Protein AF-A0A4Q3FYW1-F1 (afdb_monomer_lite)

Structure (mmCIF, N/CA/C/O backbone):
data_AF-A0A4Q3FYW1-F1
#
_entry.id   AF-A0A4Q3FYW1-F1
#
loop_
_atom_site.group_PDB
_atom_site.id
_atom_site.type_symbol
_atom_site.label_atom_id
_atom_site.label_alt_id
_atom_site.label_comp_id
_atom_site.label_asym_id
_atom_site.label_entity_id
_atom_site.label_seq_id
_atom_site.pdbx_PDB_ins_code
_atom_site.Cartn_x
_atom_site.Cartn_y
_atom_site.Cartn_z
_atom_site.occupancy
_atom_site.B_iso_or_equiv
_atom_site.auth_seq_id
_atom_site.auth_comp_id
_atom_site.auth_asym_id
_atom_site.auth_atom_id
_atom_site.pdbx_PDB_model_num
ATOM 1 N N . MET A 1 1 ? -4.335 18.430 13.058 1.00 31.92 1 MET A N 1
ATOM 2 C CA . MET A 1 1 ? -4.741 17.036 13.342 1.00 31.92 1 MET A CA 1
ATOM 3 C C . MET A 1 1 ? -3.912 16.158 12.424 1.00 31.92 1 MET A C 1
ATOM 5 O O . MET A 1 1 ? -3.997 16.364 11.226 1.00 31.92 1 MET A O 1
ATOM 9 N N . ASN A 1 2 ? -3.054 15.278 12.950 1.00 41.25 2 ASN A N 1
ATOM 10 C CA . ASN A 1 2 ? -2.216 14.422 12.100 1.00 41.25 2 ASN A CA 1
ATOM 11 C C . ASN A 1 2 ? -3.040 13.220 11.627 1.00 41.25 2 ASN A C 1
ATOM 13 O O . ASN A 1 2 ? -3.170 12.220 12.342 1.00 41.25 2 ASN A O 1
ATOM 17 N N . GLU A 1 3 ? -3.629 13.357 10.441 1.00 55.84 3 GLU A N 1
ATOM 18 C CA . GLU A 1 3 ? -4.134 12.241 9.646 1.00 55.84 3 GLU A CA 1
ATOM 19 C C . GLU A 1 3 ? -2.964 11.282 9.408 1.00 55.84 3 GLU A C 1
ATOM 21 O O . GLU A 1 3 ? -1.931 11.639 8.848 1.00 55.84 3 GLU A O 1
ATOM 26 N N . GLY A 1 4 ? -3.069 10.080 9.972 1.00 59.50 4 GLY A N 1
ATOM 27 C CA . GLY A 1 4 ? -1.981 9.111 9.934 1.00 59.50 4 GLY A CA 1
ATOM 28 C C . GLY A 1 4 ? -1.953 8.414 8.587 1.00 59.50 4 GLY A C 1
ATOM 29 O O . GLY A 1 4 ? -2.565 7.360 8.491 1.00 59.50 4 GLY A O 1
ATOM 30 N N . SER A 1 5 ? -1.270 8.990 7.600 1.00 67.12 5 SER A N 1
ATOM 31 C CA . SER A 1 5 ? -1.080 8.445 6.253 1.00 67.12 5 SER A CA 1
ATOM 32 C C . SER A 1 5 ? 0.134 7.514 6.188 1.00 67.12 5 SER A C 1
ATOM 34 O O . SER A 1 5 ? 1.220 7.847 6.672 1.00 67.12 5 SER A O 1
ATOM 36 N N . ILE A 1 6 ? -0.052 6.323 5.611 1.00 72.81 6 ILE A N 1
ATOM 37 C CA . ILE A 1 6 ? 1.014 5.329 5.417 1.00 72.81 6 ILE A CA 1
ATOM 38 C C . ILE A 1 6 ? 1.263 5.140 3.927 1.00 72.81 6 ILE A C 1
ATOM 40 O O . ILE A 1 6 ? 0.405 4.590 3.252 1.00 72.81 6 ILE A O 1
ATOM 44 N N . ILE A 1 7 ? 2.444 5.502 3.436 1.00 73.81 7 ILE A N 1
ATOM 45 C CA . ILE A 1 7 ? 2.834 5.330 2.031 1.00 73.81 7 ILE A CA 1
ATOM 46 C C . ILE A 1 7 ? 3.474 3.955 1.782 1.00 73.81 7 ILE A C 1
ATOM 48 O O . ILE A 1 7 ? 4.355 3.523 2.526 1.00 73.81 7 ILE A O 1
ATOM 52 N N . LEU A 1 8 ? 3.057 3.251 0.722 1.00 73.25 8 LEU A N 1
ATOM 53 C CA . LEU A 1 8 ? 3.678 1.991 0.291 1.00 73.25 8 LEU A CA 1
ATOM 54 C C . LEU A 1 8 ? 4.719 2.257 -0.802 1.00 73.25 8 LEU A C 1
ATOM 56 O O . LEU A 1 8 ? 4.386 2.718 -1.890 1.00 73.25 8 LEU A O 1
ATOM 60 N N . VAL A 1 9 ? 5.975 1.904 -0.542 1.00 74.81 9 VAL A N 1
ATOM 61 C CA . VAL A 1 9 ? 7.111 2.162 -1.437 1.00 74.81 9 VAL A CA 1
ATOM 62 C C . VAL A 1 9 ? 7.803 0.855 -1.791 1.00 74.81 9 VAL A C 1
ATOM 64 O O . VAL A 1 9 ? 7.890 -0.055 -0.977 1.00 74.81 9 VAL A O 1
ATOM 67 N N . GLY A 1 10 ? 8.330 0.721 -3.004 1.00 71.56 10 GLY A N 1
ATOM 68 C CA . GLY A 1 10 ? 9.197 -0.405 -3.346 1.00 71.56 10 GLY A CA 1
ATOM 69 C C . GLY A 1 10 ? 9.373 -0.586 -4.841 1.00 71.56 10 GLY A C 1
ATOM 70 O O . GLY A 1 10 ? 8.614 -0.041 -5.642 1.00 71.56 10 GLY A O 1
ATOM 71 N N . GLY A 1 11 ? 10.347 -1.402 -5.230 1.00 65.50 11 GLY A N 1
ATOM 72 C CA . GLY A 1 11 ? 10.679 -1.589 -6.640 1.00 65.50 11 GLY A CA 1
ATOM 73 C C . GLY A 1 11 ? 9.742 -2.486 -7.443 1.00 65.50 11 GLY A C 1
ATOM 74 O O . GLY A 1 11 ? 8.792 -3.071 -6.906 1.00 65.50 11 GLY A O 1
ATOM 75 N N . PRO A 1 12 ? 9.991 -2.604 -8.760 1.00 65.94 12 PRO A N 1
ATOM 76 C CA . PRO A 1 12 ? 9.350 -3.614 -9.589 1.00 65.94 12 PRO A CA 1
ATOM 77 C C . PRO A 1 12 ? 9.493 -5.000 -8.961 1.00 65.94 12 PRO A C 1
ATOM 79 O O . PRO A 1 12 ? 10.563 -5.349 -8.467 1.00 65.94 12 PRO A O 1
ATOM 82 N N . ALA A 1 13 ? 8.426 -5.799 -9.012 1.00 67.94 13 ALA A N 1
ATOM 83 C CA . ALA A 1 13 ? 8.413 -7.174 -8.509 1.00 67.94 13 ALA A CA 1
ATOM 84 C C . ALA A 1 13 ? 8.776 -7.344 -7.013 1.00 67.94 13 ALA A C 1
ATOM 86 O O . ALA A 1 13 ? 9.067 -8.455 -6.585 1.00 67.94 13 ALA A O 1
ATOM 87 N N . SER A 1 14 ? 8.694 -6.290 -6.188 1.00 74.25 14 SER A N 1
ATOM 88 C CA . SER A 1 14 ? 8.928 -6.395 -4.736 1.00 74.25 14 SER A CA 1
ATOM 89 C C . SER A 1 14 ? 7.750 -6.978 -3.942 1.00 74.25 14 SER A C 1
ATOM 91 O O . SER A 1 14 ? 7.822 -7.103 -2.724 1.00 74.25 14 SER A O 1
ATOM 93 N N . GLY A 1 15 ? 6.653 -7.335 -4.617 1.00 76.12 15 GLY A N 1
ATOM 94 C CA . GLY A 1 15 ? 5.485 -7.965 -3.996 1.00 76.12 15 GLY A CA 1
ATOM 95 C C . GLY A 1 15 ? 4.381 -7.008 -3.537 1.00 76.12 15 GLY A C 1
ATOM 96 O O . GLY A 1 15 ? 3.380 -7.491 -3.013 1.00 76.12 15 GLY A O 1
ATOM 97 N N . LYS A 1 16 ? 4.498 -5.693 -3.784 1.00 77.56 16 LYS A N 1
ATOM 98 C CA . LYS A 1 16 ? 3.470 -4.687 -3.430 1.00 77.56 16 LYS A CA 1
ATOM 99 C C . LYS A 1 16 ? 2.061 -5.084 -3.880 1.00 77.56 16 LYS A C 1
ATOM 101 O O . LYS A 1 16 ? 1.158 -5.162 -3.058 1.00 77.56 16 LYS A O 1
ATOM 106 N N . THR A 1 17 ? 1.889 -5.412 -5.162 1.00 74.88 17 THR A N 1
ATOM 107 C CA . THR A 1 17 ? 0.588 -5.796 -5.739 1.00 74.88 17 THR A CA 1
ATOM 108 C C . THR A 1 17 ? -0.007 -7.031 -5.054 1.00 74.88 17 THR A C 1
ATOM 110 O O . THR A 1 17 ? -1.198 -7.065 -4.765 1.00 74.88 17 THR A O 1
ATOM 113 N N . ASN A 1 18 ? 0.824 -8.022 -4.708 1.00 78.50 18 ASN A N 1
ATOM 114 C CA . ASN A 1 18 ? 0.387 -9.220 -3.983 1.00 78.50 18 ASN A CA 1
ATOM 115 C C . ASN A 1 18 ? -0.015 -8.892 -2.535 1.00 78.50 18 ASN A C 1
ATOM 117 O O . ASN A 1 18 ? -1.023 -9.393 -2.041 1.00 78.50 18 ASN A O 1
ATOM 121 N N . TYR A 1 19 ? 0.744 -8.023 -1.860 1.00 81.94 19 TYR A N 1
ATOM 122 C CA . TYR A 1 19 ? 0.388 -7.543 -0.528 1.00 81.94 19 TYR A CA 1
ATOM 123 C C . TYR A 1 19 ? -0.948 -6.792 -0.542 1.00 81.94 19 TYR A C 1
ATOM 125 O O . TYR A 1 19 ? -1.827 -7.129 0.246 1.00 81.94 19 TYR A O 1
ATOM 133 N N . ILE A 1 20 ? -1.133 -5.849 -1.473 1.00 80.25 20 ILE A N 1
ATOM 134 C CA . ILE A 1 20 ? -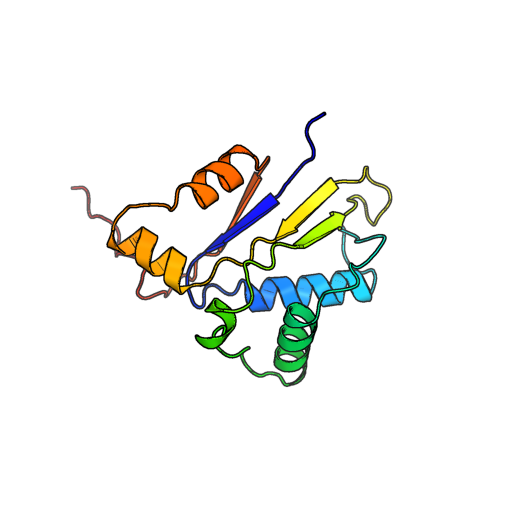2.371 -5.068 -1.618 1.00 80.25 20 ILE A CA 1
ATOM 135 C C . ILE A 1 20 ? -3.562 -5.993 -1.892 1.00 80.25 20 ILE A C 1
ATOM 137 O O . ILE A 1 20 ? -4.571 -5.886 -1.204 1.00 80.25 20 ILE A O 1
ATOM 141 N N . ALA A 1 21 ? -3.439 -6.952 -2.816 1.00 80.12 21 ALA A N 1
ATOM 142 C CA . ALA A 1 21 ? -4.512 -7.904 -3.112 1.00 80.12 21 ALA A CA 1
ATOM 143 C C . ALA A 1 21 ? -4.920 -8.736 -1.880 1.00 80.12 21 ALA A C 1
ATOM 145 O O . ALA A 1 21 ? -6.106 -8.908 -1.596 1.00 80.12 21 ALA A O 1
ATOM 146 N N . ARG A 1 22 ? -3.949 -9.228 -1.099 1.00 85.06 22 ARG A N 1
ATOM 147 C CA . ARG A 1 22 ? -4.223 -9.991 0.133 1.00 85.06 22 ARG A CA 1
ATOM 148 C C . ARG A 1 22 ? -4.808 -9.125 1.240 1.00 85.06 22 ARG A C 1
ATOM 150 O O . ARG A 1 22 ? -5.717 -9.573 1.936 1.00 85.06 22 ARG A O 1
ATOM 157 N N . LEU A 1 23 ? -4.299 -7.905 1.398 1.00 85.31 23 LEU A N 1
ATOM 158 C CA . LEU A 1 23 ? -4.837 -6.925 2.336 1.00 85.31 23 LEU A CA 1
ATOM 159 C C . LEU A 1 23 ? -6.297 -6.617 1.993 1.00 85.31 23 LEU A C 1
ATOM 161 O O . LEU A 1 23 ? -7.149 -6.598 2.877 1.00 85.31 23 LEU A O 1
ATOM 165 N N . TRP A 1 24 ? -6.601 -6.486 0.703 1.00 84.50 24 TRP A N 1
ATOM 166 C CA . TRP A 1 24 ? -7.955 -6.263 0.221 1.00 84.50 24 TRP A CA 1
ATOM 167 C C . TRP A 1 24 ? -8.900 -7.414 0.543 1.00 84.50 24 TRP A C 1
ATOM 169 O O . TRP A 1 24 ? -9.982 -7.202 1.087 1.00 84.50 24 TRP A O 1
ATOM 179 N N . LEU A 1 25 ? -8.472 -8.651 0.273 1.00 85.56 25 LEU A N 1
ATOM 180 C CA . LEU A 1 25 ? -9.231 -9.845 0.642 1.00 85.56 25 LEU A CA 1
ATOM 181 C C . LEU A 1 25 ? -9.466 -9.921 2.156 1.00 85.56 25 LEU A C 1
ATOM 183 O O . LEU A 1 25 ? -10.553 -10.303 2.588 1.00 85.56 25 LEU A O 1
ATOM 187 N N . ALA A 1 26 ? -8.479 -9.535 2.967 1.00 88.69 26 ALA A N 1
ATOM 188 C CA . ALA A 1 26 ? -8.623 -9.484 4.417 1.00 88.69 26 ALA A CA 1
ATOM 189 C C . ALA A 1 26 ? -9.645 -8.422 4.855 1.00 88.69 26 ALA A C 1
ATOM 191 O O . ALA A 1 26 ? -10.491 -8.713 5.704 1.00 88.69 26 ALA A O 1
ATOM 192 N N . PHE A 1 27 ? -9.632 -7.232 4.248 1.00 88.38 27 PHE A N 1
ATOM 193 C CA . PHE A 1 27 ? -10.631 -6.197 4.513 1.00 88.38 27 PHE A CA 1
ATOM 194 C C . PHE A 1 27 ? -12.039 -6.625 4.096 1.00 88.38 27 PHE A C 1
ATOM 196 O O . PHE A 1 27 ? -12.955 -6.544 4.914 1.00 88.38 27 PHE A O 1
ATOM 203 N N . ALA A 1 28 ? -12.203 -7.157 2.883 1.00 86.38 28 ALA A N 1
ATOM 204 C CA . ALA A 1 28 ? -13.483 -7.657 2.384 1.00 86.38 28 ALA A CA 1
ATOM 205 C C . ALA A 1 28 ? -14.047 -8.781 3.267 1.00 86.38 28 ALA A C 1
ATOM 207 O O . ALA A 1 28 ? -15.231 -8.789 3.597 1.00 86.38 28 ALA A O 1
ATOM 208 N N . ALA A 1 29 ? -13.188 -9.696 3.723 1.00 88.94 29 ALA A N 1
ATOM 209 C CA . ALA A 1 29 ? -13.574 -10.780 4.621 1.00 88.94 29 ALA A CA 1
ATOM 210 C C . ALA A 1 29 ? -13.755 -10.339 6.080 1.00 88.94 29 ALA A C 1
ATOM 212 O O . ALA A 1 29 ? -14.083 -11.180 6.918 1.00 88.94 29 ALA A O 1
ATOM 213 N N . LYS A 1 30 ? -13.469 -9.070 6.411 1.00 88.06 30 LYS A N 1
ATOM 214 C CA . LYS A 1 30 ? -13.322 -8.591 7.788 1.00 88.06 30 LYS A CA 1
ATOM 215 C C . LYS A 1 30 ? -12.494 -9.599 8.594 1.00 88.06 30 LYS A C 1
ATOM 217 O O . LYS A 1 30 ? -12.907 -10.070 9.655 1.00 88.06 30 LYS A O 1
ATOM 222 N N . LYS A 1 31 ? -11.261 -9.902 8.147 1.00 88.06 31 LYS A N 1
ATOM 223 C CA . LYS A 1 31 ? -10.235 -10.703 8.876 1.00 88.06 31 LYS A CA 1
ATOM 224 C C . LYS A 1 31 ? -8.953 -9.899 9.203 1.00 88.06 31 LYS A C 1
ATOM 226 O O . LYS A 1 31 ? -8.615 -8.973 8.481 1.00 88.06 31 LYS A O 1
ATOM 231 N N . GLY A 1 32 ? -8.297 -10.208 10.330 1.00 87.88 32 GLY A N 1
ATOM 232 C CA . GLY A 1 32 ? -7.089 -9.515 10.818 1.00 87.88 32 GLY A CA 1
ATOM 233 C C . GLY A 1 32 ? -7.316 -8.361 11.813 1.00 87.88 32 GLY A C 1
ATOM 234 O O . GLY A 1 32 ? -8.441 -7.925 12.037 1.00 87.88 32 GLY A O 1
ATOM 235 N N . ARG A 1 33 ? -6.220 -7.865 12.413 1.00 89.44 33 ARG A N 1
ATOM 236 C CA . ARG A 1 33 ? -6.238 -6.773 13.413 1.00 89.44 33 ARG A CA 1
ATOM 237 C C . ARG A 1 33 ? -6.595 -5.405 12.831 1.00 89.44 33 ARG A C 1
ATOM 239 O O . ARG A 1 33 ? -7.136 -4.571 13.546 1.00 89.44 33 ARG A O 1
ATOM 246 N N . LEU A 1 34 ? -6.278 -5.182 11.557 1.00 88.44 34 LEU A N 1
ATOM 247 C CA . LEU A 1 34 ? -6.618 -3.963 10.829 1.00 88.44 34 LEU A CA 1
ATOM 248 C C . LEU A 1 34 ? -7.894 -4.204 10.016 1.00 88.44 34 LEU A C 1
ATOM 250 O O . LEU A 1 34 ? -7.987 -5.197 9.291 1.00 88.44 34 LEU A O 1
ATOM 254 N N . ARG A 1 35 ? -8.875 -3.307 10.126 1.00 90.31 35 ARG A N 1
ATOM 255 C CA . ARG A 1 35 ? -10.153 -3.374 9.401 1.00 90.31 35 ARG A CA 1
ATOM 256 C C . ARG A 1 35 ? -10.354 -2.147 8.539 1.00 90.31 35 ARG A C 1
ATOM 258 O O . ARG A 1 35 ? -10.050 -1.052 8.993 1.00 90.31 35 ARG A O 1
ATOM 265 N N . ALA A 1 36 ? -10.993 -2.314 7.388 1.00 88.69 36 ALA A N 1
ATOM 266 C CA . ALA A 1 36 ? -11.612 -1.209 6.668 1.00 88.69 36 ALA A CA 1
ATOM 267 C C . ALA A 1 36 ? -13.126 -1.210 6.970 1.00 88.69 36 ALA A C 1
ATOM 269 O O . ALA A 1 36 ? -13.810 -2.155 6.571 1.00 88.69 36 ALA A O 1
ATOM 270 N N . PRO A 1 37 ? -13.672 -0.222 7.708 1.00 84.38 37 PRO A N 1
ATOM 271 C CA . PRO A 1 37 ? -15.117 -0.098 7.915 1.00 84.38 37 PRO A CA 1
ATOM 272 C C . PRO A 1 37 ? -15.889 0.078 6.602 1.00 84.38 37 PRO A C 1
ATOM 274 O O . PRO A 1 37 ? -17.021 -0.392 6.496 1.00 84.38 37 PRO A O 1
ATOM 277 N N . GLN A 1 38 ? -15.277 0.727 5.610 1.00 83.38 38 GLN A N 1
ATOM 278 C CA . GLN A 1 38 ? -15.820 0.917 4.270 1.00 83.38 38 GLN A CA 1
ATOM 279 C C . GLN A 1 38 ? -14.715 0.686 3.240 1.00 83.38 38 GLN A C 1
ATOM 281 O O . GLN A 1 38 ? -13.570 1.085 3.448 1.00 83.38 38 GLN A O 1
ATOM 286 N N . LEU A 1 39 ? -15.068 0.029 2.138 1.00 79.06 39 LEU A N 1
ATOM 287 C CA . LEU A 1 39 ? -14.189 -0.113 0.984 1.00 79.06 39 LEU A CA 1
ATOM 288 C C . LEU A 1 39 ? -14.524 0.999 -0.022 1.00 79.06 39 LEU A C 1
ATOM 290 O O . LEU A 1 39 ? -15.710 1.212 -0.283 1.00 79.06 39 LEU A O 1
ATOM 294 N N . PRO A 1 40 ? -13.532 1.710 -0.586 1.00 73.06 40 PRO A N 1
ATOM 295 C CA . PRO A 1 40 ? -13.784 2.695 -1.631 1.00 73.06 40 PRO A CA 1
ATOM 296 C C . PRO A 1 40 ? -14.431 2.050 -2.865 1.00 73.06 40 PRO A C 1
ATOM 298 O O . PRO A 1 40 ? -14.191 0.886 -3.179 1.00 73.06 40 PRO A O 1
ATOM 301 N N . GLY A 1 41 ? -15.268 2.815 -3.569 1.00 61.53 41 GLY A N 1
ATOM 302 C CA . GLY A 1 41 ? -16.012 2.314 -4.731 1.00 61.53 41 GLY A CA 1
ATOM 303 C C . GLY A 1 41 ? -15.156 2.107 -5.985 1.00 61.53 41 GLY A C 1
ATOM 304 O O . GLY A 1 41 ? -15.449 1.220 -6.781 1.00 61.53 41 GLY A O 1
ATOM 305 N N . ASN A 1 42 ? -14.082 2.886 -6.161 1.00 63.56 42 ASN A N 1
ATOM 306 C CA . ASN A 1 42 ? -13.197 2.786 -7.324 1.00 63.56 42 ASN A CA 1
ATOM 307 C C . ASN A 1 42 ? -11.947 1.953 -7.000 1.00 63.56 42 ASN A C 1
ATOM 309 O O . ASN A 1 42 ? -10.910 2.485 -6.613 1.00 63.56 42 ASN A O 1
ATOM 313 N N . ILE A 1 43 ? -12.080 0.632 -7.115 1.00 66.88 43 ILE A N 1
ATOM 314 C CA . ILE A 1 43 ? -11.056 -0.359 -6.726 1.00 66.88 43 ILE A CA 1
ATOM 315 C C . ILE A 1 43 ? -10.725 -1.320 -7.866 1.00 66.88 43 ILE A C 1
ATOM 317 O O . ILE A 1 43 ? -10.241 -2.425 -7.638 1.00 66.88 43 ILE A O 1
ATOM 321 N N . GLU A 1 44 ? -11.009 -0.922 -9.105 1.00 64.81 44 GLU A N 1
ATOM 322 C CA . GLU A 1 44 ? -10.903 -1.780 -10.288 1.00 64.81 44 GLU A CA 1
ATOM 323 C C . GLU A 1 44 ? -9.503 -2.398 -10.439 1.00 64.81 44 GLU A C 1
ATOM 325 O O . GLU A 1 44 ? -9.377 -3.597 -10.678 1.00 64.81 44 GLU A O 1
ATOM 330 N N . TYR A 1 45 ? -8.453 -1.621 -10.156 1.00 65.06 45 TYR A N 1
ATOM 331 C CA . TYR A 1 45 ? -7.072 -2.109 -10.114 1.00 65.06 45 TYR A CA 1
ATOM 332 C C . TYR A 1 45 ? -6.853 -3.194 -9.046 1.00 65.06 45 TYR A C 1
ATOM 334 O O . TYR A 1 45 ? -6.225 -4.223 -9.300 1.00 65.06 45 TYR A O 1
ATOM 342 N N . VAL A 1 46 ? -7.404 -3.003 -7.845 1.00 67.81 46 VAL A N 1
ATOM 343 C CA . VAL A 1 46 ? -7.281 -3.989 -6.767 1.00 67.81 46 VAL A CA 1
ATOM 344 C C . VAL A 1 46 ? -8.077 -5.250 -7.099 1.00 67.81 46 VAL A C 1
ATOM 346 O O . VAL A 1 46 ? -7.597 -6.353 -6.850 1.00 67.81 46 VAL A O 1
ATOM 349 N N . ASN A 1 47 ? -9.245 -5.111 -7.727 1.00 68.81 47 ASN A N 1
ATOM 350 C CA . ASN A 1 47 ? -10.043 -6.241 -8.196 1.00 68.81 47 ASN A CA 1
ATOM 351 C C . ASN A 1 47 ? -9.291 -7.070 -9.246 1.00 68.81 47 ASN A C 1
ATOM 353 O O . ASN A 1 47 ? -9.281 -8.296 -9.151 1.00 68.81 47 ASN A O 1
ATOM 357 N N . GLN A 1 48 ? -8.600 -6.425 -10.189 1.00 68.56 48 GLN A N 1
ATOM 358 C CA . GLN A 1 48 ? -7.732 -7.112 -11.152 1.00 68.56 48 GLN A CA 1
ATOM 359 C C . GLN A 1 48 ? -6.580 -7.844 -10.446 1.00 68.56 48 GLN A C 1
ATOM 361 O O . GLN A 1 48 ? -6.338 -9.025 -10.698 1.00 68.56 48 GLN A O 1
ATOM 366 N N . ALA A 1 49 ? -5.912 -7.191 -9.490 1.00 69.06 49 ALA A N 1
ATOM 367 C CA . ALA A 1 49 ? -4.853 -7.817 -8.699 1.00 69.06 49 ALA A CA 1
ATOM 368 C C . ALA A 1 49 ? -5.353 -9.034 -7.892 1.00 69.06 49 ALA A C 1
ATOM 370 O O . ALA A 1 49 ? -4.662 -10.053 -7.801 1.00 69.06 49 ALA A O 1
ATOM 371 N N . VAL A 1 50 ? -6.564 -8.953 -7.331 1.00 68.56 50 VAL A N 1
ATOM 372 C CA . VAL A 1 50 ? -7.227 -10.055 -6.621 1.00 68.56 50 VAL A CA 1
ATOM 373 C C . VAL A 1 50 ? -7.586 -11.196 -7.572 1.00 68.56 50 VAL A C 1
ATOM 375 O O . VAL A 1 50 ? -7.349 -12.350 -7.217 1.00 68.56 50 VAL A O 1
ATOM 378 N N . ALA A 1 51 ? -8.091 -10.904 -8.773 1.00 72.38 51 ALA A N 1
ATOM 379 C CA . ALA A 1 51 ? -8.406 -11.921 -9.777 1.00 72.38 51 ALA A CA 1
ATOM 380 C C . ALA A 1 51 ? -7.158 -12.736 -10.155 1.00 72.38 51 ALA A C 1
ATOM 382 O O . ALA A 1 51 ? -7.173 -13.965 -10.086 1.00 72.38 51 ALA A O 1
ATOM 383 N N . HIS A 1 52 ? -6.030 -12.069 -10.419 1.00 71.94 52 HIS A N 1
ATOM 384 C CA . HIS A 1 52 ? -4.762 -12.758 -10.682 1.00 71.94 52 HIS A CA 1
ATOM 385 C C . HIS A 1 52 ? -4.312 -13.634 -9.506 1.00 71.94 52 HIS A C 1
ATOM 387 O O . HIS A 1 52 ? -3.904 -14.781 -9.708 1.00 71.94 52 HIS A O 1
ATOM 393 N N . LEU A 1 53 ? -4.442 -13.131 -8.272 1.00 72.38 53 LEU A N 1
ATOM 394 C CA . LEU A 1 53 ? -4.120 -13.898 -7.069 1.00 72.38 53 LEU A CA 1
ATOM 395 C C . LEU A 1 53 ? -5.004 -15.151 -6.931 1.00 72.38 53 LEU A C 1
ATOM 397 O O . LEU A 1 53 ? -4.492 -16.221 -6.597 1.00 72.38 53 LEU A O 1
ATOM 401 N N . GLN A 1 54 ? -6.310 -15.036 -7.197 1.00 71.31 54 GLN A N 1
ATOM 402 C CA . GLN A 1 54 ? -7.263 -16.152 -7.149 1.00 71.31 54 GLN A CA 1
ATOM 403 C C . GLN A 1 54 ? -6.985 -17.199 -8.235 1.00 71.31 54 GLN A C 1
ATOM 405 O O . GLN A 1 54 ? -7.080 -18.397 -7.972 1.00 71.31 54 GLN A O 1
ATOM 410 N N . GLU A 1 55 ? -6.537 -16.767 -9.413 1.00 78.44 55 GLU A N 1
ATOM 411 C CA . GLU A 1 55 ? -6.087 -17.642 -10.501 1.00 78.44 55 GLU A CA 1
ATOM 412 C C . GLU A 1 55 ? -4.727 -18.311 -10.237 1.00 78.44 55 GLU A C 1
ATOM 414 O O . GLU A 1 55 ? -4.252 -19.087 -11.067 1.00 78.44 55 GLU A O 1
ATOM 419 N N . ARG A 1 56 ? -4.081 -18.025 -9.094 1.00 72.69 56 ARG A N 1
ATOM 420 C CA . ARG A 1 56 ? -2.706 -18.449 -8.769 1.00 72.69 56 ARG A CA 1
ATOM 421 C C . ARG A 1 56 ? -1.679 -17.974 -9.804 1.00 72.69 56 ARG A C 1
ATOM 423 O O . ARG A 1 56 ? -0.630 -18.596 -9.970 1.00 72.69 56 ARG A O 1
ATOM 430 N N . LYS A 1 57 ? -1.967 -16.867 -10.488 1.00 68.50 57 LYS A N 1
ATOM 431 C CA . LYS A 1 57 ? -1.066 -16.227 -11.446 1.00 68.50 57 LYS A CA 1
ATOM 432 C C . LYS A 1 57 ? -0.421 -15.007 -10.806 1.00 68.50 57 LYS A C 1
ATOM 434 O O . LYS A 1 57 ? -0.993 -14.348 -9.938 1.00 68.50 57 LYS A O 1
ATOM 439 N N . PHE A 1 58 ? 0.790 -14.686 -11.245 1.00 60.88 58 PHE A N 1
ATOM 440 C CA . PHE A 1 58 ? 1.349 -13.380 -10.931 1.00 60.88 58 PHE A CA 1
ATOM 441 C C . PHE A 1 58 ? 0.505 -12.311 -11.618 1.00 60.88 58 PHE A C 1
ATOM 443 O O . PHE A 1 58 ? 0.190 -12.450 -12.800 1.00 60.88 58 PHE A O 1
ATOM 450 N N . ALA A 1 59 ? 0.158 -11.254 -10.880 1.00 61.78 59 ALA A N 1
ATOM 451 C CA . ALA A 1 59 ? -0.393 -10.065 -11.508 1.00 61.78 59 ALA A CA 1
ATOM 452 C C . ALA A 1 59 ? 0.606 -9.591 -12.582 1.00 61.78 59 ALA A C 1
ATOM 454 O O . ALA A 1 59 ? 1.812 -9.535 -12.290 1.00 61.78 59 ALA A O 1
ATOM 455 N N . PRO A 1 60 ? 0.144 -9.313 -13.814 1.00 58.78 60 PRO A N 1
ATOM 456 C CA . PRO A 1 60 ? 0.994 -8.764 -14.851 1.00 58.78 60 PRO A CA 1
ATOM 457 C C . PRO A 1 60 ? 1.623 -7.471 -14.332 1.00 58.78 60 PRO A C 1
ATOM 459 O O . PRO A 1 60 ? 1.120 -6.824 -13.407 1.00 58.78 60 PRO A O 1
ATOM 462 N N . ARG A 1 61 ? 2.782 -7.114 -14.889 1.00 56.00 61 ARG A N 1
ATOM 463 C CA . ARG A 1 61 ? 3.352 -5.792 -14.614 1.00 56.00 61 ARG A CA 1
ATOM 464 C C . ARG A 1 61 ? 2.291 -4.759 -14.983 1.00 56.00 61 ARG A C 1
ATOM 466 O O . ARG A 1 61 ? 1.683 -4.934 -16.030 1.00 56.00 61 ARG A O 1
ATOM 473 N N . SER A 1 62 ? 2.089 -3.740 -14.143 1.00 55.91 62 SER A N 1
ATOM 474 C CA . SER A 1 62 ? 1.217 -2.607 -14.468 1.00 55.91 62 SER A CA 1
ATOM 475 C C . SER A 1 62 ? 1.525 -2.173 -15.901 1.00 55.91 62 SER A C 1
ATOM 477 O O . SER A 1 62 ? 2.681 -1.855 -16.197 1.00 55.91 62 SER A O 1
ATOM 479 N N . ASP A 1 63 ? 0.548 -2.320 -16.797 1.00 42.31 63 ASP A N 1
ATOM 480 C CA . ASP A 1 63 ? 0.759 -2.148 -18.230 1.00 42.31 63 ASP A CA 1
ATOM 481 C C . ASP A 1 63 ? 1.231 -0.723 -18.508 1.00 42.31 63 ASP A C 1
ATOM 483 O O . ASP A 1 63 ? 0.749 0.228 -17.899 1.00 42.31 63 ASP A O 1
ATOM 487 N N . LYS A 1 64 ? 2.140 -0.557 -19.472 1.00 43.56 64 LYS A N 1
ATOM 488 C CA . LYS A 1 64 ? 2.636 0.759 -19.917 1.00 43.56 64 LYS A CA 1
ATOM 489 C C . LYS A 1 64 ? 1.517 1.718 -20.356 1.00 43.56 64 LYS A C 1
ATOM 491 O O . LYS A 1 6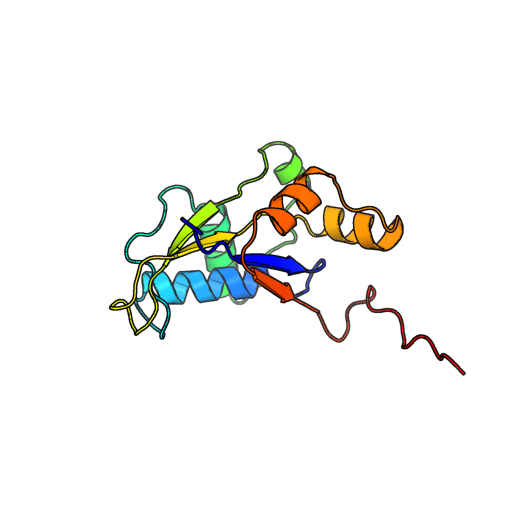4 ? 1.704 2.922 -20.342 1.00 43.56 64 LYS A O 1
ATOM 496 N N . ASN A 1 65 ? 0.332 1.197 -20.680 1.00 35.41 65 ASN A N 1
ATOM 497 C CA . ASN A 1 65 ? -0.851 1.993 -21.027 1.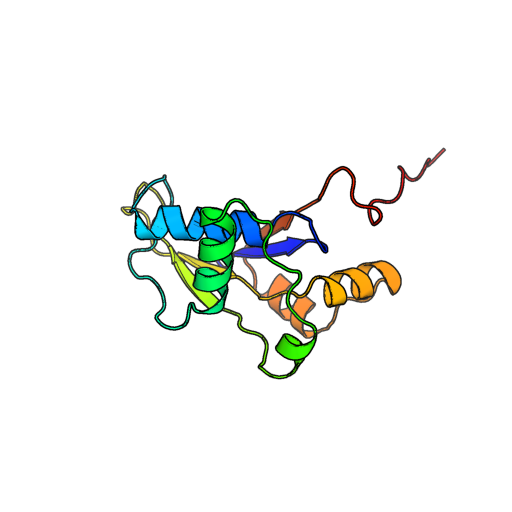00 35.41 65 ASN A CA 1
ATOM 498 C C . ASN A 1 65 ? -1.634 2.504 -19.797 1.00 35.41 65 ASN A C 1
ATOM 500 O O . ASN A 1 65 ? -2.540 3.319 -19.942 1.00 35.41 65 ASN A O 1
ATOM 504 N N . MET A 1 66 ? -1.298 2.062 -18.578 1.00 43.84 66 MET A N 1
ATOM 505 C CA . MET A 1 66 ? -1.809 2.666 -17.337 1.00 43.84 66 MET A CA 1
ATOM 506 C C . MET A 1 66 ? -1.215 4.062 -17.085 1.00 43.84 66 MET A C 1
ATOM 508 O O . MET A 1 66 ? -1.731 4.785 -16.239 1.00 43.84 66 MET A O 1
ATOM 512 N N . GLU A 1 67 ? -0.176 4.463 -17.829 1.00 43.78 67 GLU A N 1
ATOM 513 C CA . GLU A 1 67 ? 0.455 5.787 -17.740 1.00 43.78 67 GLU A CA 1
ATOM 514 C C . GLU A 1 67 ? -0.482 6.934 -18.161 1.00 43.78 67 GLU A C 1
ATOM 516 O O . GLU A 1 67 ? -0.344 8.048 -17.659 1.00 43.78 67 GLU A O 1
ATOM 521 N N . GLU A 1 68 ? -1.479 6.675 -19.019 1.00 37.72 68 GLU A N 1
ATOM 522 C CA . GLU A 1 68 ? -2.400 7.712 -19.515 1.00 37.72 68 GLU A CA 1
ATOM 523 C C . GLU A 1 68 ? -3.593 7.987 -18.589 1.00 37.72 68 GLU A C 1
ATOM 525 O O . GLU A 1 68 ? -4.193 9.058 -18.658 1.00 37.72 68 GLU A O 1
ATOM 530 N N . SER A 1 69 ? -3.945 7.061 -17.689 1.00 39.28 69 SER A N 1
ATOM 531 C CA . SER A 1 69 ? -5.124 7.202 -16.818 1.00 39.28 69 SER A CA 1
ATOM 532 C C . SER A 1 69 ? -4.769 7.491 -15.359 1.00 39.28 69 SER A C 1
ATOM 534 O O . SER A 1 69 ? -5.364 6.919 -14.450 1.00 39.28 69 SER A O 1
ATOM 536 N N . GLY A 1 70 ? -3.837 8.432 -15.166 1.00 42.81 70 GLY A N 1
ATOM 537 C CA . GLY A 1 70 ? -3.604 9.161 -13.915 1.00 42.81 70 GLY A CA 1
ATOM 538 C C . GLY A 1 70 ? -3.064 8.334 -12.743 1.00 42.81 70 GLY A C 1
ATOM 539 O O . GLY A 1 70 ? -3.294 7.135 -12.621 1.00 42.81 70 GLY A O 1
ATOM 540 N N . ARG A 1 71 ? -2.361 8.998 -11.817 1.00 52.53 71 ARG A N 1
ATOM 541 C CA . ARG A 1 71 ? -2.068 8.415 -10.500 1.00 52.53 71 ARG A CA 1
ATOM 542 C C . ARG A 1 71 ? -3.382 8.055 -9.819 1.00 52.53 71 ARG A C 1
ATOM 544 O O . ARG A 1 71 ? -4.179 8.941 -9.517 1.00 52.53 71 ARG A O 1
ATOM 551 N N . ARG A 1 72 ? -3.606 6.768 -9.563 1.00 59.31 72 ARG A N 1
ATOM 552 C CA . ARG A 1 72 ? -4.753 6.300 -8.778 1.00 59.31 72 ARG A CA 1
ATOM 553 C C . ARG A 1 72 ? -4.319 6.090 -7.341 1.00 59.31 72 ARG A C 1
ATOM 555 O O . ARG A 1 72 ? -4.347 4.975 -6.828 1.00 59.31 72 ARG A O 1
ATOM 562 N N . ASP A 1 73 ? -3.901 7.176 -6.704 1.00 65.62 73 ASP A N 1
ATOM 563 C CA . ASP A 1 73 ? -3.750 7.171 -5.258 1.00 65.62 73 ASP A CA 1
ATOM 564 C C . ASP A 1 73 ? -5.139 6.928 -4.672 1.00 65.62 73 ASP A C 1
ATOM 566 O O . ASP A 1 73 ? -6.107 7.609 -5.021 1.00 65.62 73 ASP A O 1
ATOM 570 N N . PHE A 1 74 ? -5.259 5.923 -3.814 1.00 68.81 74 PHE A N 1
ATOM 571 C CA . PHE A 1 74 ? -6.506 5.674 -3.110 1.00 68.81 74 PHE A CA 1
ATOM 572 C C . PHE A 1 74 ? -6.257 5.657 -1.616 1.00 68.81 74 PHE A C 1
ATOM 574 O O . PHE A 1 74 ? -5.298 5.069 -1.113 1.00 68.81 74 PHE A O 1
ATOM 581 N N . THR A 1 75 ? -7.164 6.308 -0.904 1.00 75.94 75 THR A N 1
ATOM 582 C CA . THR A 1 75 ? -7.156 6.355 0.548 1.00 75.94 75 THR A CA 1
ATOM 583 C C . THR A 1 75 ? -8.237 5.425 1.070 1.00 75.94 75 THR A C 1
ATOM 585 O O . THR A 1 75 ? -9.389 5.479 0.637 1.00 75.94 75 THR A O 1
ATOM 588 N N . ILE A 1 76 ? -7.860 4.551 1.997 1.00 80.50 76 ILE A N 1
ATOM 589 C CA . ILE A 1 76 ? -8.785 3.699 2.735 1.00 80.50 76 ILE A CA 1
ATOM 590 C C . ILE A 1 76 ? -8.764 4.142 4.189 1.00 80.50 76 ILE A C 1
ATOM 592 O O . ILE A 1 76 ? -7.724 4.066 4.841 1.00 80.50 76 ILE A O 1
ATOM 596 N N . THR A 1 77 ? -9.914 4.498 4.747 1.00 87.00 77 THR A N 1
ATOM 597 C CA . THR A 1 77 ? -10.013 4.620 6.199 1.00 87.00 77 THR A CA 1
ATOM 598 C C . THR A 1 77 ? -9.958 3.229 6.821 1.00 87.00 77 THR A C 1
ATOM 600 O O . THR A 1 77 ? -10.750 2.347 6.492 1.00 87.00 77 THR A O 1
ATOM 603 N N . VAL A 1 78 ? -9.023 3.032 7.741 1.00 87.88 78 VAL A N 1
ATOM 604 C CA . VAL A 1 78 ? -8.775 1.792 8.470 1.00 87.88 78 VAL A CA 1
ATOM 605 C C . VAL A 1 78 ? -8.867 2.008 9.977 1.00 87.88 78 VAL A C 1
ATOM 607 O O . VAL A 1 78 ? -8.709 3.114 10.487 1.00 87.88 78 VAL A O 1
ATOM 610 N N . ARG A 1 79 ? -9.133 0.932 10.714 1.00 89.81 79 ARG A N 1
ATOM 611 C CA . ARG A 1 79 ? -9.195 0.904 12.179 1.00 89.81 79 ARG A CA 1
ATOM 612 C C . ARG A 1 79 ? -8.378 -0.263 12.709 1.00 89.81 79 ARG A C 1
ATOM 614 O O . ARG A 1 79 ? -8.492 -1.380 12.200 1.00 89.81 79 ARG A O 1
ATOM 621 N N . GLY A 1 80 ? -7.555 0.012 13.718 1.00 87.81 80 GLY A N 1
ATOM 622 C CA . GLY A 1 80 ? -6.859 -1.011 14.500 1.00 87.81 80 GLY A CA 1
ATOM 623 C C . GLY A 1 80 ? -7.800 -1.743 15.460 1.00 87.81 80 GLY A C 1
ATOM 624 O O . GLY A 1 80 ? -9.017 -1.552 15.415 1.00 87.81 80 GLY A O 1
ATOM 625 N N . ASP A 1 81 ? -7.224 -2.568 16.334 1.00 89.62 81 ASP A N 1
ATOM 626 C CA . ASP A 1 81 ? -7.932 -3.289 17.403 1.00 89.62 81 ASP A CA 1
ATOM 627 C C . ASP A 1 81 ? -9.184 -4.017 16.909 1.00 89.62 81 ASP A C 1
ATOM 629 O O . ASP A 1 81 ? -10.288 -3.845 17.420 1.00 89.62 81 ASP A O 1
ATOM 633 N N . GLU A 1 82 ? -9.016 -4.771 15.820 1.00 90.75 82 GLU A N 1
ATOM 634 C CA . GLU A 1 82 ? -10.073 -5.570 15.189 1.00 90.75 82 GLU A CA 1
ATOM 635 C C . GLU A 1 82 ? -11.279 -4.751 14.704 1.00 90.75 82 GLU A C 1
ATOM 637 O O . GLU A 1 82 ? -12.314 -5.319 14.349 1.00 90.75 82 GLU A O 1
ATOM 642 N N . GLY A 1 83 ? -11.111 -3.431 14.577 1.00 86.69 83 GLY A N 1
ATOM 643 C CA . GLY A 1 83 ? -12.113 -2.482 14.102 1.00 86.69 83 GLY A CA 1
ATOM 644 C C . GLY A 1 83 ? -12.597 -1.503 15.169 1.00 86.69 83 GLY A C 1
ATOM 645 O O . GLY A 1 83 ? -13.318 -0.571 14.818 1.00 86.69 83 GLY A O 1
ATOM 646 N N . ALA A 1 84 ? -12.202 -1.682 16.433 1.00 88.50 84 ALA A N 1
ATOM 647 C CA . ALA A 1 84 ? -12.609 -0.820 17.544 1.00 88.50 84 ALA A CA 1
ATOM 648 C C . ALA A 1 84 ? -11.728 0.431 17.706 1.00 88.50 84 ALA A C 1
ATOM 650 O O . ALA A 1 84 ? -12.155 1.410 18.318 1.00 88.50 84 ALA A O 1
ATOM 651 N N . GLY A 1 85 ? -10.516 0.419 17.145 1.00 87.62 85 GLY A N 1
ATOM 652 C CA . GLY A 1 85 ? -9.568 1.522 17.262 1.00 87.62 85 GLY A CA 1
ATOM 653 C C . GLY A 1 85 ? -10.012 2.808 16.542 1.00 87.62 85 GLY A C 1
ATOM 654 O O . GLY A 1 85 ? -10.976 2.811 15.758 1.00 87.62 85 GLY A O 1
ATOM 655 N N . PRO A 1 86 ? -9.294 3.924 16.772 1.00 85.75 86 PRO A N 1
ATOM 656 C CA . PRO A 1 86 ? -9.552 5.181 16.080 1.00 85.75 86 PRO A CA 1
ATOM 657 C C . PRO A 1 86 ? -9.348 5.029 14.562 1.00 85.75 86 PRO A C 1
ATOM 659 O O . PRO A 1 86 ? -8.482 4.256 14.136 1.00 85.75 86 PRO A O 1
ATOM 662 N N . PRO A 1 87 ? -10.129 5.755 13.739 1.00 85.69 87 PRO A N 1
ATOM 663 C CA . PRO A 1 87 ? -9.936 5.754 12.297 1.00 85.69 87 PRO A CA 1
ATOM 664 C C . PRO A 1 87 ? -8.583 6.380 11.936 1.00 85.69 87 PRO A C 1
ATOM 666 O O . PRO A 1 87 ? -8.141 7.353 12.551 1.00 85.69 87 PRO A O 1
ATOM 669 N N . ARG A 1 88 ? -7.924 5.794 10.941 1.00 83.81 88 ARG A N 1
ATOM 670 C CA . ARG A 1 88 ? -6.674 6.256 10.330 1.00 83.81 88 ARG A CA 1
ATOM 671 C C . ARG A 1 88 ? -6.782 6.084 8.826 1.00 83.81 88 ARG A C 1
ATOM 673 O O . ARG A 1 88 ? -7.433 5.146 8.384 1.00 83.81 88 ARG A O 1
ATOM 680 N N . ASP A 1 89 ? -6.116 6.927 8.059 1.00 79.31 89 ASP A N 1
ATOM 681 C CA . ASP A 1 89 ? -6.207 6.880 6.605 1.00 79.31 89 ASP A CA 1
ATOM 682 C C . ASP A 1 89 ? -4.978 6.202 6.008 1.00 79.31 89 ASP A C 1
ATOM 684 O O . ASP A 1 89 ? -3.849 6.648 6.144 1.00 79.31 89 ASP A O 1
ATOM 688 N N . LEU A 1 90 ? -5.189 5.075 5.344 1.00 77.00 90 LEU A N 1
ATOM 689 C CA . LEU A 1 90 ? -4.159 4.356 4.615 1.00 77.00 90 LEU A CA 1
ATOM 690 C C . LEU A 1 90 ? -4.183 4.820 3.160 1.00 77.00 90 LEU A C 1
ATOM 692 O O . LEU A 1 90 ? -5.032 4.381 2.385 1.00 77.00 90 LEU A O 1
ATOM 696 N N . THR A 1 91 ? -3.252 5.693 2.791 1.00 72.62 91 THR A N 1
ATOM 697 C CA . THR A 1 91 ? -3.066 6.125 1.403 1.00 72.62 91 THR A CA 1
ATOM 698 C C . THR A 1 91 ? -2.125 5.170 0.693 1.00 72.62 91 THR A C 1
ATOM 700 O O . THR A 1 91 ? -0.941 5.109 0.996 1.00 72.62 91 THR A O 1
ATOM 703 N N . VAL A 1 92 ? -2.633 4.423 -0.276 1.00 68.12 92 VAL A N 1
ATOM 704 C CA . VAL A 1 92 ? -1.801 3.591 -1.141 1.00 68.12 92 VAL A CA 1
ATOM 705 C C . VAL A 1 92 ? -1.514 4.394 -2.402 1.00 68.12 92 VAL A C 1
ATOM 707 O O . VAL A 1 92 ? -2.408 4.512 -3.242 1.00 68.12 92 VAL A O 1
ATOM 710 N N . PRO A 1 93 ? -0.308 4.965 -2.554 1.00 59.69 93 PRO A N 1
ATOM 711 C CA . PRO A 1 93 ? 0.024 5.617 -3.799 1.00 59.69 93 PRO A CA 1
ATOM 712 C C . PRO A 1 93 ? 0.314 4.568 -4.863 1.00 59.69 93 PRO A C 1
ATOM 714 O O . PRO A 1 93 ? 1.020 3.579 -4.612 1.00 59.69 93 PRO A O 1
ATOM 717 N N . ASP A 1 94 ? -0.229 4.782 -6.058 1.00 59.59 94 ASP A N 1
ATOM 718 C CA . ASP A 1 94 ? 0.039 3.906 -7.196 1.00 59.59 94 ASP A CA 1
ATOM 719 C C . ASP A 1 94 ? 1.375 4.293 -7.828 1.00 59.59 94 ASP A C 1
ATOM 721 O O . ASP A 1 94 ? 1.496 5.033 -8.805 1.00 59.59 94 ASP A O 1
ATOM 725 N N . ILE A 1 95 ? 2.426 3.827 -7.167 1.00 56.19 95 ILE A N 1
ATOM 726 C CA . ILE A 1 95 ? 3.804 4.026 -7.567 1.00 56.19 95 ILE A CA 1
ATOM 727 C C . ILE A 1 95 ? 4.174 2.945 -8.583 1.00 56.19 95 ILE A C 1
ATOM 729 O O . ILE A 1 95 ? 4.399 1.774 -8.238 1.00 56.19 95 ILE A O 1
ATOM 733 N N . THR A 1 96 ? 4.290 3.344 -9.850 1.00 56.66 96 THR A N 1
ATOM 734 C CA . THR A 1 96 ? 4.756 2.439 -10.900 1.00 56.66 96 THR A CA 1
ATOM 735 C C . THR A 1 96 ? 6.193 2.000 -10.609 1.00 56.66 96 THR A C 1
ATOM 737 O O . THR A 1 96 ? 7.049 2.763 -10.147 1.00 56.66 96 THR A O 1
ATOM 740 N N . GLY A 1 97 ? 6.490 0.726 -10.877 1.00 55.72 97 GLY A N 1
ATOM 741 C CA . GLY A 1 97 ? 7.842 0.193 -10.694 1.00 55.72 97 GLY A CA 1
ATOM 742 C C . GLY A 1 97 ? 8.888 0.908 -11.561 1.00 55.72 97 GLY A C 1
ATOM 743 O O . GLY A 1 97 ? 10.066 0.933 -11.204 1.00 55.72 97 GLY A O 1
ATOM 744 N N . GLU A 1 98 ? 8.469 1.504 -12.679 1.00 58.91 98 GLU A N 1
ATOM 745 C CA . GLU A 1 98 ? 9.344 2.271 -13.564 1.00 58.91 98 GLU A CA 1
ATOM 746 C C . GLU A 1 98 ? 9.818 3.577 -12.917 1.00 58.91 98 GLU A C 1
ATOM 748 O O . GLU A 1 98 ? 11.010 3.878 -12.989 1.00 58.91 98 GLU A O 1
ATOM 753 N N . LEU A 1 99 ? 8.948 4.286 -12.189 1.00 60.72 99 LEU A N 1
ATOM 754 C CA . LEU A 1 99 ? 9.314 5.513 -11.476 1.00 60.72 99 LEU A CA 1
ATOM 755 C C . LEU A 1 99 ? 10.336 5.238 -10.364 1.00 60.72 99 LEU A C 1
ATOM 757 O O . LEU A 1 99 ? 11.325 5.955 -10.232 1.00 60.72 99 LEU A O 1
ATOM 761 N N . TRP A 1 100 ? 10.174 4.122 -9.646 1.00 61.84 100 TRP A N 1
ATOM 762 C CA . TRP A 1 100 ? 11.181 3.638 -8.696 1.00 61.84 100 TRP A CA 1
ATOM 763 C C . TRP A 1 100 ? 12.491 3.238 -9.383 1.00 61.84 100 TRP A C 1
ATOM 765 O O . TRP A 1 100 ? 13.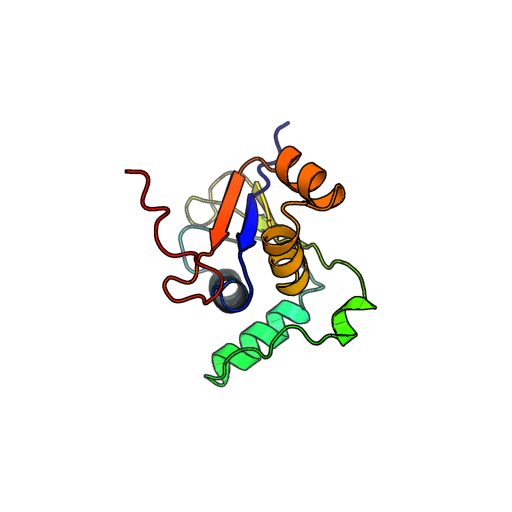577 3.545 -8.897 1.00 61.84 100 TRP A O 1
ATOM 775 N N . SER A 1 101 ? 12.416 2.559 -10.535 1.00 62.88 101 SER A N 1
ATOM 776 C CA . SER A 1 101 ? 13.618 2.217 -11.300 1.00 62.88 101 SER A CA 1
ATOM 777 C C . SER A 1 101 ? 14.350 3.462 -11.791 1.00 62.88 101 SER A C 1
ATOM 779 O O . SER A 1 101 ? 15.575 3.409 -11.886 1.00 62.88 101 SER A O 1
ATOM 781 N N . ARG A 1 102 ? 13.636 4.537 -12.141 1.00 65.81 102 ARG A N 1
ATOM 782 C CA . ARG A 1 102 ? 14.235 5.821 -12.503 1.00 65.81 102 ARG A CA 1
ATOM 783 C C . ARG A 1 102 ? 14.902 6.444 -11.286 1.00 65.81 102 ARG A C 1
ATOM 785 O O . ARG A 1 102 ? 16.086 6.724 -11.379 1.00 65.81 102 ARG A O 1
ATOM 792 N N . ALA A 1 103 ? 14.205 6.527 -10.154 1.00 65.44 103 ALA A N 1
ATOM 793 C CA . ALA A 1 103 ? 14.757 7.081 -8.921 1.00 65.44 103 ALA A CA 1
ATOM 794 C C . ALA A 1 103 ? 16.037 6.373 -8.457 1.00 65.44 103 ALA A C 1
ATOM 796 O O . ALA A 1 103 ? 16.997 7.031 -8.077 1.00 65.44 103 ALA A O 1
ATOM 797 N N . ILE A 1 104 ? 16.099 5.041 -8.565 1.00 66.00 104 ILE A N 1
ATOM 798 C CA . ILE A 1 104 ? 17.329 4.287 -8.279 1.00 66.00 104 ILE A CA 1
ATOM 799 C C . ILE A 1 104 ? 18.446 4.617 -9.278 1.00 66.00 104 ILE A C 1
ATOM 801 O O . ILE A 1 104 ? 19.604 4.704 -8.888 1.00 66.00 104 ILE A O 1
ATOM 805 N N . LYS A 1 105 ? 18.125 4.758 -10.569 1.00 68.12 105 LYS A N 1
ATOM 806 C CA . LYS A 1 105 ? 19.129 4.971 -11.624 1.00 68.12 105 LYS A CA 1
ATOM 807 C C . LYS A 1 105 ? 19.671 6.397 -11.664 1.00 68.12 105 LYS A C 1
ATOM 809 O O . LYS A 1 105 ? 20.848 6.569 -11.957 1.00 68.12 105 LYS A O 1
ATOM 814 N N . SER A 1 106 ? 18.819 7.396 -11.451 1.00 76.19 106 SER A N 1
ATOM 815 C CA . SER A 1 106 ? 19.195 8.812 -11.493 1.00 76.19 106 SER A CA 1
ATOM 816 C C . SER A 1 106 ? 19.531 9.381 -10.120 1.00 76.19 106 SER A C 1
ATOM 818 O O . SER A 1 106 ? 20.033 10.493 -10.058 1.00 76.19 106 SER A O 1
ATOM 820 N N . TYR A 1 107 ? 19.264 8.645 -9.036 1.00 68.62 107 TYR A N 1
ATOM 821 C CA . TYR A 1 107 ? 19.311 9.159 -7.662 1.00 68.62 107 TYR A CA 1
ATOM 822 C C . TYR A 1 107 ? 18.398 10.378 -7.438 1.00 68.62 107 TYR A C 1
ATOM 824 O O . TYR A 1 107 ? 18.594 11.144 -6.500 1.00 68.62 107 TYR A O 1
ATOM 832 N N . GLU A 1 108 ? 17.371 10.543 -8.278 1.00 74.12 108 GLU A N 1
ATOM 833 C CA . GLU A 1 108 ? 16.422 11.654 -8.210 1.00 74.12 108 GLU A CA 1
ATOM 834 C C . GLU A 1 108 ? 15.018 11.132 -7.925 1.00 74.12 108 GLU A C 1
ATOM 836 O O . GLU A 1 108 ? 14.476 10.315 -8.675 1.00 74.12 108 GLU A O 1
ATOM 841 N N . LEU A 1 109 ? 14.405 11.640 -6.859 1.00 71.62 109 LEU A N 1
ATOM 842 C CA . LEU A 1 109 ? 12.993 11.418 -6.586 1.00 71.62 109 LEU A CA 1
ATOM 843 C C . LEU A 1 109 ? 12.169 12.553 -7.209 1.00 71.62 109 LEU A C 1
ATOM 845 O O . LEU A 1 109 ? 12.514 13.720 -7.019 1.00 71.62 109 LEU A O 1
ATOM 849 N N . PRO A 1 110 ? 11.081 12.241 -7.933 1.00 71.75 110 PRO A N 1
ATOM 850 C CA . PRO A 1 110 ? 10.114 13.244 -8.365 1.00 71.75 110 PRO A CA 1
ATOM 851 C C . PRO A 1 110 ? 9.623 14.106 -7.190 1.00 71.75 110 PRO A C 1
ATOM 853 O O . PRO A 1 110 ? 9.429 13.596 -6.087 1.00 71.75 110 PRO A O 1
ATOM 856 N N . GLN A 1 111 ? 9.396 15.403 -7.418 1.00 73.12 111 GLN A N 1
ATOM 857 C CA . GLN A 1 111 ? 8.991 16.329 -6.350 1.00 73.12 111 GLN A CA 1
ATOM 858 C C . GLN A 1 111 ? 7.689 15.890 -5.668 1.00 73.12 111 GLN A C 1
ATOM 860 O O . GLN A 1 111 ? 7.597 15.865 -4.449 1.00 73.12 111 GLN A O 1
ATOM 865 N N . ASP A 1 112 ? 6.721 15.436 -6.455 1.00 68.12 112 ASP A N 1
ATOM 866 C CA . ASP A 1 112 ? 5.435 14.954 -5.957 1.00 68.12 112 ASP A CA 1
ATOM 867 C C . ASP A 1 112 ? 5.548 13.713 -5.041 1.00 68.12 112 ASP A C 1
ATOM 869 O O . ASP A 1 112 ? 4.685 13.484 -4.195 1.00 68.12 112 ASP A O 1
ATOM 873 N N . TRP A 1 113 ? 6.615 12.915 -5.158 1.00 72.44 113 TRP A N 1
ATOM 874 C CA . TRP A 1 113 ? 6.935 11.848 -4.205 1.00 72.44 113 TRP A CA 1
ATOM 875 C C . TRP A 1 113 ? 7.509 12.380 -2.915 1.00 72.44 113 TRP A C 1
ATOM 877 O O . TRP A 1 113 ? 7.190 11.857 -1.850 1.00 72.44 113 TRP A O 1
ATOM 887 N N . MET A 1 114 ? 8.387 13.373 -3.013 1.00 77.12 114 MET A N 1
ATOM 888 C CA . MET A 1 114 ? 8.941 14.020 -1.834 1.00 77.12 114 MET A CA 1
ATOM 889 C C . MET A 1 114 ? 7.826 14.677 -1.029 1.00 77.12 114 MET A C 1
ATOM 891 O O . MET A 1 114 ? 7.771 14.478 0.182 1.00 77.12 114 MET A O 1
ATOM 895 N N . ASP A 1 115 ? 6.886 15.333 -1.705 1.00 77.69 115 ASP A N 1
ATOM 896 C CA . ASP A 1 115 ? 5.711 15.937 -1.083 1.00 77.69 115 ASP A CA 1
ATOM 897 C C . ASP A 1 115 ? 4.831 14.866 -0.413 1.00 77.69 115 ASP A C 1
ATOM 899 O O . ASP A 1 115 ? 4.454 15.013 0.749 1.00 77.69 115 ASP A O 1
ATOM 903 N N . ALA A 1 116 ? 4.568 13.739 -1.088 1.00 71.06 116 ALA A N 1
ATOM 904 C CA . ALA A 1 116 ? 3.795 12.633 -0.518 1.00 71.06 116 ALA A CA 1
ATOM 905 C C . ALA A 1 116 ? 4.495 11.963 0.679 1.00 71.06 116 ALA A C 1
ATOM 907 O O . ALA A 1 116 ? 3.843 11.615 1.661 1.00 71.06 116 ALA A O 1
ATOM 908 N N . LEU A 1 117 ? 5.821 11.797 0.626 1.00 75.19 117 LEU A N 1
ATOM 909 C CA . LEU A 1 117 ? 6.619 11.260 1.730 1.00 75.19 117 LEU A CA 1
ATOM 910 C C . LEU A 1 117 ? 6.622 12.213 2.928 1.00 75.19 117 LEU A C 1
ATOM 912 O O . LEU A 1 117 ? 6.449 11.759 4.056 1.00 75.19 117 LEU A O 1
ATOM 916 N N . GLN A 1 118 ? 6.772 13.518 2.694 1.00 80.25 118 GLN A N 1
ATOM 917 C CA . GLN A 1 118 ? 6.738 14.545 3.739 1.00 80.25 118 GLN A CA 1
ATOM 918 C C . GLN A 1 118 ? 5.349 14.700 4.364 1.00 80.25 118 GLN A C 1
ATOM 920 O O . GLN A 1 118 ? 5.242 14.923 5.568 1.00 80.25 118 GLN A O 1
ATOM 925 N N . ALA A 1 119 ? 4.292 14.554 3.565 1.00 76.19 119 ALA A N 1
ATOM 926 C CA . ALA A 1 119 ? 2.916 14.532 4.046 1.00 76.19 119 ALA A CA 1
ATOM 927 C C . ALA A 1 119 ? 2.558 13.211 4.753 1.00 76.19 119 ALA A C 1
ATOM 929 O O . ALA A 1 119 ? 1.562 13.152 5.478 1.00 76.19 119 ALA A O 1
ATOM 930 N N . SER A 1 120 ? 3.346 12.148 4.546 1.00 75.25 120 SER A N 1
ATOM 931 C CA . SER A 1 120 ? 3.108 10.849 5.168 1.00 75.25 120 SER A CA 1
ATOM 932 C C . SER A 1 120 ? 3.546 10.812 6.629 1.00 75.25 120 SER A C 1
ATOM 934 O O . SER A 1 120 ? 4.629 11.266 6.990 1.00 75.25 120 SER A O 1
ATOM 936 N N . SER A 1 121 ? 2.724 10.210 7.487 1.00 81.44 121 SER A N 1
ATOM 937 C CA . SER A 1 121 ? 3.120 9.942 8.876 1.00 81.44 121 SER A CA 1
ATOM 938 C C . SER A 1 121 ? 4.052 8.734 8.993 1.00 81.44 121 SER A C 1
ATOM 940 O O . SER A 1 121 ? 4.743 8.571 9.999 1.00 81.44 121 SER A O 1
ATOM 942 N N . SER A 1 122 ? 4.028 7.820 8.021 1.00 79.50 122 SER A N 1
ATOM 943 C CA . SER A 1 122 ? 4.819 6.586 8.023 1.00 79.50 122 SER A CA 1
ATOM 944 C C . SER A 1 122 ? 4.959 6.015 6.613 1.00 79.50 122 SER A C 1
ATOM 946 O O . SER A 1 122 ? 4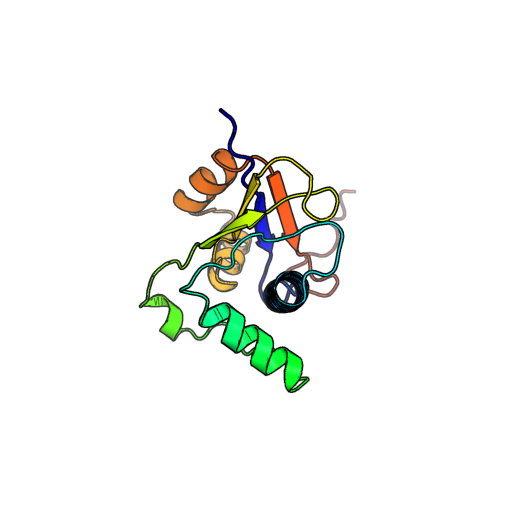.123 6.269 5.754 1.00 79.50 122 SER A O 1
ATOM 948 N N . ALA A 1 123 ? 5.968 5.171 6.393 1.00 81.12 123 ALA A N 1
ATOM 949 C CA . ALA A 1 123 ? 6.187 4.478 5.126 1.00 81.12 123 ALA A CA 1
ATOM 950 C C . ALA A 1 123 ? 6.409 2.972 5.337 1.00 81.12 123 ALA A C 1
ATOM 952 O O . ALA A 1 123 ? 7.058 2.560 6.298 1.00 81.12 123 ALA A O 1
ATOM 953 N N . ILE A 1 124 ? 5.910 2.149 4.413 1.00 81.50 124 ILE A N 1
ATOM 954 C CA . ILE A 1 124 ? 6.209 0.715 4.323 1.00 81.50 124 ILE A CA 1
ATOM 955 C C . ILE A 1 124 ? 7.034 0.483 3.062 1.00 81.50 124 ILE A C 1
ATOM 957 O O . ILE A 1 124 ? 6.548 0.675 1.947 1.00 81.50 124 ILE A O 1
ATOM 961 N N . LEU A 1 125 ? 8.274 0.030 3.242 1.00 80.88 125 LEU A N 1
ATOM 962 C CA . LEU A 1 125 ? 9.195 -0.267 2.150 1.00 80.88 125 LEU A CA 1
ATOM 963 C C . LEU A 1 125 ? 9.201 -1.767 1.820 1.00 80.88 125 LEU A C 1
ATOM 965 O O . LEU A 1 125 ? 9.529 -2.608 2.654 1.00 80.88 125 LEU A O 1
ATOM 969 N N . PHE A 1 126 ? 8.886 -2.099 0.571 1.00 78.31 126 PHE A N 1
ATOM 970 C CA . PHE A 1 126 ? 8.925 -3.448 0.018 1.00 78.31 126 PHE A CA 1
ATOM 971 C C . PHE A 1 126 ? 10.232 -3.675 -0.733 1.00 78.31 126 PHE A C 1
ATOM 973 O O . PHE A 1 126 ? 10.449 -3.117 -1.816 1.00 78.31 126 PHE A O 1
ATOM 980 N N . ILE A 1 127 ? 11.065 -4.559 -0.189 1.00 77.19 127 ILE A N 1
ATOM 981 C CA . ILE A 1 127 ? 12.352 -4.949 -0.764 1.00 77.19 127 ILE A CA 1
ATOM 982 C C . ILE A 1 127 ? 12.266 -6.411 -1.202 1.00 77.19 127 ILE A C 1
ATOM 984 O O . ILE A 1 127 ? 12.006 -7.300 -0.395 1.00 77.19 127 ILE A O 1
ATOM 988 N N . GLY A 1 128 ? 12.495 -6.675 -2.489 1.00 77.75 128 GLY A N 1
ATOM 989 C CA . GLY A 1 128 ? 12.666 -8.044 -2.973 1.00 77.75 128 GLY A CA 1
ATOM 990 C C . GLY A 1 128 ? 14.105 -8.485 -2.734 1.00 77.75 128 GLY A C 1
ATOM 991 O O . GLY A 1 128 ? 14.994 -7.923 -3.360 1.00 77.75 128 GLY A O 1
ATOM 992 N N . ALA A 1 129 ? 14.346 -9.471 -1.864 1.00 73.50 129 ALA A N 1
ATOM 993 C CA . ALA A 1 129 ? 15.696 -9.882 -1.443 1.00 73.50 129 ALA A CA 1
ATOM 994 C C . ALA A 1 129 ? 16.653 -10.208 -2.611 1.00 73.50 129 ALA A C 1
ATOM 996 O O . ALA A 1 129 ? 17.824 -9.843 -2.574 1.00 73.50 129 ALA A O 1
ATOM 997 N N . HIS A 1 130 ? 16.136 -10.815 -3.683 1.00 72.50 130 HIS A N 1
ATOM 998 C CA . HIS A 1 130 ? 16.901 -11.193 -4.881 1.00 72.50 130 HIS A CA 1
ATOM 999 C C . HIS A 1 130 ? 16.628 -10.281 -6.082 1.00 72.50 130 HIS A C 1
ATOM 1001 O O . HIS A 1 130 ? 16.756 -10.685 -7.237 1.00 72.50 130 HIS A O 1
ATOM 1007 N N . SER A 1 131 ? 16.189 -9.049 -5.828 1.00 72.62 131 SER A N 1
ATOM 1008 C CA . SER A 1 131 ? 15.999 -8.069 -6.887 1.00 72.62 131 SER A CA 1
ATOM 1009 C C . SER A 1 131 ? 17.338 -7.736 -7.540 1.00 72.62 131 SER A C 1
ATOM 1011 O O . SER A 1 131 ? 18.299 -7.402 -6.855 1.00 72.62 131 SER A O 1
ATOM 1013 N N . LYS A 1 132 ? 17.379 -7.717 -8.876 1.00 70.31 132 LYS A N 1
ATOM 1014 C CA . LYS A 1 132 ? 18.529 -7.221 -9.656 1.00 70.31 132 LYS A CA 1
ATOM 1015 C C . LYS A 1 132 ? 18.855 -5.739 -9.419 1.00 70.31 132 LYS A C 1
ATOM 1017 O O . LYS A 1 132 ? 19.862 -5.252 -9.914 1.00 70.31 132 LYS A O 1
ATOM 1022 N N . PHE A 1 133 ? 17.967 -5.021 -8.729 1.00 65.38 133 PHE A N 1
ATOM 1023 C CA . PHE A 1 133 ? 18.171 -3.638 -8.301 1.00 65.38 133 PHE A CA 1
ATOM 1024 C C . PHE A 1 133 ? 18.839 -3.534 -6.924 1.00 65.38 133 PHE A C 1
ATOM 1026 O O . PHE A 1 133 ? 19.207 -2.437 -6.519 1.00 65.38 133 PHE A O 1
ATOM 1033 N N . ASN A 1 134 ? 18.988 -4.644 -6.193 1.00 71.25 134 ASN A N 1
ATOM 1034 C CA . ASN A 1 134 ? 19.765 -4.650 -4.963 1.00 71.25 134 ASN A CA 1
ATOM 1035 C C . ASN A 1 134 ? 21.238 -4.697 -5.360 1.00 71.2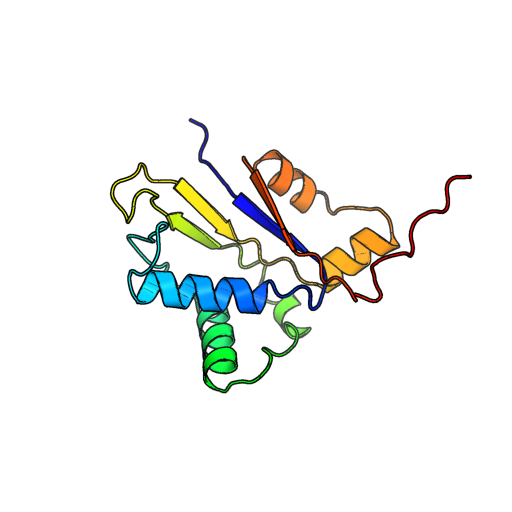5 134 ASN A C 1
ATOM 1037 O O . ASN A 1 134 ? 21.716 -5.704 -5.885 1.00 71.25 134 ASN A O 1
ATOM 1041 N N . HIS A 1 135 ? 21.952 -3.601 -5.132 1.00 65.00 135 HIS A N 1
ATOM 1042 C CA . HIS A 1 135 ? 23.400 -3.614 -5.245 1.00 65.00 135 HIS A CA 1
ATOM 1043 C C . HIS A 1 135 ? 23.973 -4.554 -4.178 1.00 65.00 135 HIS A C 1
ATOM 1045 O O . HIS A 1 135 ? 23.468 -4.607 -3.053 1.00 65.00 135 HIS A O 1
ATOM 1051 N N . GLN A 1 136 ? 25.007 -5.320 -4.541 1.00 58.31 136 GLN A N 1
ATOM 1052 C CA . GLN A 1 136 ? 25.791 -6.057 -3.551 1.00 58.31 136 GLN A CA 1
ATOM 1053 C C . GLN A 1 136 ? 26.313 -5.081 -2.489 1.00 58.31 136 GLN A C 1
ATOM 1055 O O . GLN A 1 136 ? 26.488 -3.902 -2.819 1.00 58.31 136 GLN A O 1
ATOM 1060 N N . PRO A 1 137 ? 26.525 -5.542 -1.237 1.00 60.84 137 PRO A N 1
ATOM 1061 C CA . PRO A 1 137 ? 27.007 -4.683 -0.173 1.00 60.84 137 PRO A CA 1
ATOM 1062 C C . PRO A 1 137 ? 28.157 -3.836 -0.697 1.00 60.84 137 PRO A C 1
ATOM 1064 O O . PRO A 1 137 ? 29.099 -4.348 -1.303 1.00 60.84 137 PRO A O 1
ATOM 1067 N N . MET A 1 138 ? 28.031 -2.527 -0.511 1.00 55.44 138 MET A N 1
ATOM 1068 C CA . MET A 1 138 ? 29.146 -1.614 -0.653 1.00 55.44 138 MET A CA 1
ATOM 1069 C C . MET A 1 138 ? 30.197 -2.148 0.322 1.00 55.44 138 MET A C 1
ATOM 1071 O O . MET A 1 138 ? 30.027 -2.027 1.534 1.00 55.44 138 MET A O 1
ATOM 1075 N N . ASN A 1 139 ? 31.210 -2.849 -0.191 1.00 53.44 139 ASN A N 1
ATOM 1076 C CA . ASN A 1 139 ? 32.364 -3.261 0.593 1.00 53.44 139 ASN A CA 1
ATOM 1077 C C . ASN A 1 139 ? 33.093 -1.968 0.970 1.00 53.44 139 ASN A C 1
ATOM 1079 O O . ASN A 1 139 ? 34.017 -1.546 0.281 1.00 53.44 139 ASN A O 1
ATOM 1083 N N . TRP A 1 140 ? 32.600 -1.275 1.993 1.00 55.50 140 TRP A N 1
ATOM 1084 C CA . TRP A 1 140 ? 33.337 -0.226 2.674 1.00 55.50 140 TRP A CA 1
ATOM 1085 C C . TRP A 1 140 ? 34.397 -0.949 3.493 1.00 55.50 140 TRP A C 1
ATOM 1087 O O . TRP A 1 140 ? 34.128 -1.408 4.603 1.00 55.50 140 TRP A O 1
ATOM 1097 N N . VAL A 1 141 ? 35.552 -1.152 2.863 1.00 48.97 141 VAL A N 1
ATOM 1098 C CA . VAL A 1 141 ? 36.813 -1.385 3.565 1.00 48.97 141 VAL A CA 1
ATOM 1099 C C . VAL A 1 141 ? 37.388 -0.022 3.914 1.00 48.97 141 VAL A C 1
ATOM 1101 O O . VAL A 1 141 ? 37.353 0.853 3.018 1.00 48.97 141 VAL A O 1
#

Secondary structure (DSSP, 8-state):
-----EEEEE-TTSSHHHHHHHHHHHHHTT-SSSB-SS--S--HHHHHHHHHHHTTPPPPP--GGGGGS----EEEEEESGGGTSPEEEEEE----HHHHHHHHHHS---HHHHHHHHH-SEEEEE--TT-TTS-------

Sequence (141 aa):
MNEGSIILVGGPASGKTNYIARLWLAFAAKKGRLRAPQLPGNIEYVNQAVAHLQERKFAPRSDKNMEESGRRDFTITVRGDEGAGPPRDLTVPDITGELWSRAIKSYELPQDWMDALQASSSAILFIGAHSKFNHQPMNWV

Radius of gyration: 16.26 Å; chains: 1; bounding box: 53×36×39 Å

pLDDT: mean 70.85, std 13.12, range [31.92, 90.75]

Foldseek 3Di:
DQQAEEEEDEAPPLCPLVVLLVVVVCQVVLHDQKHQPDDDPPCVSSVQSVVCVVVVHHRPQPDPVVVVVDWPWDWTFMAGRSGPHDTHIYTYTPDHNVLVVCCLVVVDHDPVVVVVVVSHNYYDYRDDPPDPSDDDPPPPD